Protein AF-A0AAN6MW16-F1 (afdb_monomer_lite)

Structure (mmCIF, N/CA/C/O backbone):
data_AF-A0AAN6MW16-F1
#
_entry.id   AF-A0AAN6MW16-F1
#
loop_
_atom_site.group_PDB
_atom_site.id
_atom_site.type_symbol
_atom_site.label_atom_id
_atom_site.label_alt_id
_atom_site.label_comp_id
_atom_site.label_asym_id
_atom_site.label_entity_id
_atom_site.label_seq_id
_atom_site.pdbx_PDB_ins_code
_atom_site.Cartn_x
_atom_site.Cartn_y
_atom_site.Cartn_z
_atom_site.occupancy
_atom_site.B_iso_or_equiv
_atom_site.auth_seq_id
_atom_site.auth_comp_id
_atom_site.auth_asym_id
_atom_site.auth_atom_id
_atom_site.pdbx_PDB_model_num
ATOM 1 N N . MET A 1 1 ? 3.037 5.083 13.632 1.00 64.31 1 MET A N 1
ATOM 2 C CA . MET A 1 1 ? 1.579 5.340 13.592 1.00 64.31 1 MET A CA 1
ATOM 3 C C . MET A 1 1 ? 1.196 6.008 12.274 1.00 64.31 1 MET A C 1
ATOM 5 O O . MET A 1 1 ? 2.015 6.750 11.742 1.00 64.31 1 MET A O 1
ATOM 9 N N . LEU A 1 2 ? -0.024 5.783 11.763 1.00 76.31 2 LEU A N 1
ATOM 10 C CA . LEU A 1 2 ? -0.519 6.375 10.502 1.00 76.31 2 LEU A CA 1
ATOM 11 C C . LEU A 1 2 ? -0.483 7.913 10.514 1.00 76.31 2 LEU A C 1
ATOM 13 O O . LEU A 1 2 ? -0.023 8.517 9.550 1.00 76.31 2 LEU A O 1
ATOM 17 N N . ASN A 1 3 ? -0.822 8.539 11.644 1.00 79.69 3 ASN A N 1
ATOM 18 C CA . ASN A 1 3 ? -0.740 9.997 11.820 1.00 79.69 3 ASN A CA 1
ATOM 19 C C . ASN A 1 3 ? 0.690 10.540 11.623 1.00 79.69 3 ASN A C 1
ATOM 21 O O . ASN A 1 3 ? 0.884 11.628 11.089 1.00 79.69 3 ASN A O 1
ATOM 25 N N . THR A 1 4 ? 1.710 9.753 11.984 1.00 86.94 4 THR A N 1
ATOM 26 C CA . THR A 1 4 ? 3.126 10.088 11.753 1.00 86.94 4 THR A CA 1
ATOM 27 C C . THR A 1 4 ? 3.528 9.972 10.281 1.00 86.94 4 THR A C 1
ATOM 29 O O . THR A 1 4 ? 4.480 10.616 9.851 1.00 86.94 4 THR A O 1
ATOM 32 N N . LEU A 1 5 ? 2.859 9.114 9.506 1.00 84.56 5 LEU A N 1
ATOM 33 C CA . LEU A 1 5 ? 3.096 9.010 8.066 1.00 84.56 5 LEU A CA 1
ATOM 34 C C . LEU A 1 5 ? 2.412 10.154 7.322 1.00 84.56 5 LEU A C 1
ATOM 36 O O . LEU A 1 5 ? 3.028 10.742 6.437 1.00 84.56 5 LEU A O 1
ATOM 40 N N . LEU A 1 6 ? 1.192 10.511 7.732 1.00 85.75 6 LEU A N 1
ATOM 41 C CA . LEU A 1 6 ? 0.433 11.608 7.139 1.00 85.75 6 LEU A CA 1
ATOM 42 C C . LEU A 1 6 ? 1.174 12.947 7.257 1.00 85.75 6 LEU A C 1
ATOM 44 O O . LEU A 1 6 ? 1.244 13.683 6.278 1.00 85.75 6 LEU A O 1
ATOM 48 N N . SER A 1 7 ? 1.821 13.227 8.396 1.00 86.19 7 SER A N 1
ATOM 49 C CA . SER A 1 7 ? 2.618 14.454 8.573 1.00 86.19 7 SER A CA 1
ATOM 50 C C . SER A 1 7 ? 3.826 14.558 7.631 1.00 86.19 7 SER A C 1
ATOM 52 O O . SER A 1 7 ? 4.351 15.649 7.417 1.00 86.19 7 SER A O 1
ATOM 54 N N . LYS A 1 8 ? 4.269 13.437 7.047 1.00 87.56 8 LYS A N 1
ATOM 55 C CA . LYS A 1 8 ? 5.352 13.385 6.053 1.00 87.56 8 LYS A CA 1
ATOM 56 C C . LYS A 1 8 ? 4.841 13.493 4.612 1.00 87.56 8 LYS A C 1
ATOM 58 O O . LYS A 1 8 ? 5.660 13.572 3.694 1.00 87.56 8 LYS A O 1
ATOM 63 N N . CYS A 1 9 ? 3.527 13.468 4.392 1.00 85.19 9 CYS A N 1
ATOM 64 C CA . CYS A 1 9 ? 2.914 13.605 3.075 1.00 85.19 9 CYS A CA 1
ATOM 65 C C . CYS A 1 9 ? 2.663 15.076 2.738 1.00 85.19 9 CYS A C 1
ATOM 67 O O . CYS A 1 9 ? 2.313 15.892 3.585 1.00 85.19 9 CYS A O 1
ATOM 69 N N . LYS A 1 10 ? 2.834 15.428 1.463 1.00 88.06 10 LYS A N 1
ATOM 70 C CA . LYS A 1 10 ? 2.536 16.775 0.965 1.00 88.06 10 LYS A CA 1
ATOM 71 C C . LYS A 1 10 ? 1.027 16.890 0.706 1.00 88.06 10 LYS A C 1
ATOM 73 O O . LYS A 1 10 ? 0.470 15.935 0.167 1.00 88.06 10 LYS A O 1
ATOM 78 N N . PRO A 1 11 ? 0.383 18.054 0.931 1.00 85.50 11 PRO A N 1
ATOM 79 C CA . PRO A 1 11 ? -1.059 18.232 0.699 1.00 85.50 11 PRO A CA 1
ATOM 80 C C . PRO A 1 11 ? -1.532 17.816 -0.702 1.00 85.50 11 PRO A C 1
ATOM 82 O O . PRO A 1 11 ? -2.604 17.248 -0.871 1.00 85.50 11 PRO A O 1
ATOM 85 N N . LYS A 1 12 ? -0.682 17.994 -1.720 1.00 86.69 12 LYS A N 1
ATOM 86 C CA . LYS A 1 12 ? -0.948 17.540 -3.096 1.00 86.69 12 LYS A CA 1
ATOM 87 C C . LYS A 1 12 ? -1.142 16.023 -3.258 1.00 86.69 12 LYS A C 1
ATOM 89 O O . LYS A 1 12 ? -1.583 15.585 -4.311 1.00 86.69 12 LYS A O 1
ATOM 94 N N . GLN A 1 13 ? -0.751 15.218 -2.269 1.00 86.12 13 GLN A N 1
ATOM 95 C CA . GLN A 1 13 ? -0.914 13.761 -2.273 1.00 86.12 13 GLN A CA 1
ATOM 96 C C . GLN A 1 13 ? -2.256 13.330 -1.670 1.00 86.12 13 GLN A C 1
ATOM 98 O O . GLN A 1 13 ? -2.682 12.206 -1.916 1.00 86.12 13 GLN A O 1
ATOM 103 N N . TYR A 1 14 ? -2.944 14.204 -0.926 1.00 89.38 14 TYR A N 1
ATOM 104 C CA . TYR A 1 14 ? -4.173 13.847 -0.211 1.00 89.38 14 TYR A CA 1
ATOM 105 C C . TYR A 1 14 ? -5.285 13.344 -1.141 1.00 89.38 14 TYR A C 1
ATOM 107 O O . TYR A 1 14 ? -5.826 12.283 -0.847 1.00 89.38 14 TYR A O 1
ATOM 115 N N . PRO A 1 15 ? -5.548 13.950 -2.320 1.00 90.94 15 PRO A N 1
ATOM 116 C CA . PRO A 1 15 ? -6.575 13.429 -3.227 1.00 90.94 15 PRO A CA 1
ATOM 117 C C . PRO A 1 15 ? -6.310 11.998 -3.719 1.00 90.94 15 PRO A C 1
ATOM 119 O O . PRO A 1 15 ? -7.246 11.268 -4.029 1.00 90.94 15 PRO A 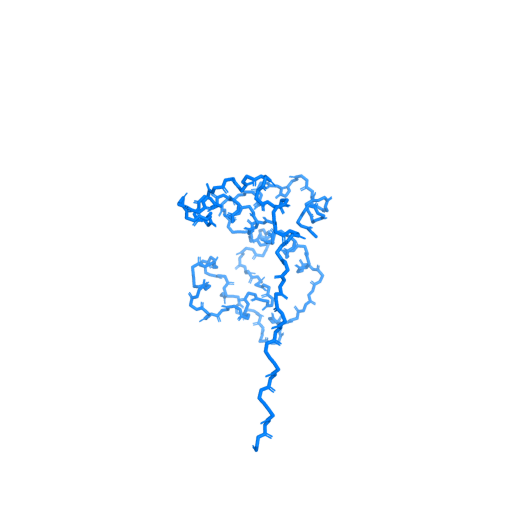O 1
ATOM 122 N N . ARG A 1 16 ? -5.037 11.580 -3.800 1.00 89.81 16 ARG A N 1
ATOM 123 C CA . ARG A 1 16 ? -4.658 10.209 -4.188 1.00 89.81 16 ARG A CA 1
ATOM 124 C C . ARG A 1 16 ? -4.757 9.233 -3.016 1.00 89.81 16 ARG A C 1
ATOM 126 O O . ARG A 1 16 ? -5.077 8.072 -3.233 1.00 89.81 16 ARG A O 1
ATOM 133 N N . ILE A 1 17 ? -4.494 9.707 -1.800 1.00 92.25 17 ILE A N 1
ATOM 134 C CA . ILE A 1 17 ? -4.609 8.926 -0.562 1.00 92.25 17 ILE A CA 1
ATOM 135 C C . ILE A 1 17 ? -6.082 8.679 -0.213 1.00 92.25 17 ILE A C 1
ATOM 137 O O . ILE A 1 17 ? -6.467 7.550 0.056 1.00 92.25 17 ILE A O 1
ATOM 141 N N . GLU A 1 18 ? -6.908 9.722 -0.249 1.00 92.56 18 GLU A N 1
ATOM 142 C CA . GLU A 1 18 ? -8.334 9.670 0.107 1.00 92.56 18 GLU A CA 1
ATOM 143 C C . GLU A 1 18 ? -9.225 9.229 -1.065 1.00 92.56 18 GLU A C 1
ATOM 145 O O . GLU A 1 18 ? -10.423 8.986 -0.906 1.00 92.56 18 GLU A O 1
ATOM 150 N N . GLY A 1 19 ? -8.651 9.151 -2.266 1.00 91.31 19 GLY A N 1
ATOM 151 C CA . GLY A 1 19 ? -9.348 8.725 -3.467 1.00 91.31 19 GLY A CA 1
ATOM 152 C C . GLY A 1 19 ? -9.767 7.257 -3.410 1.00 91.31 19 GLY A C 1
ATOM 153 O O . GLY A 1 19 ? -9.225 6.448 -2.668 1.00 91.31 19 GLY A O 1
ATOM 154 N N . LYS A 1 20 ? -10.723 6.882 -4.264 1.00 90.56 20 LYS A N 1
ATOM 155 C CA . LYS A 1 20 ? -11.163 5.480 -4.410 1.00 90.56 20 LYS A CA 1
ATOM 156 C C . LYS A 1 20 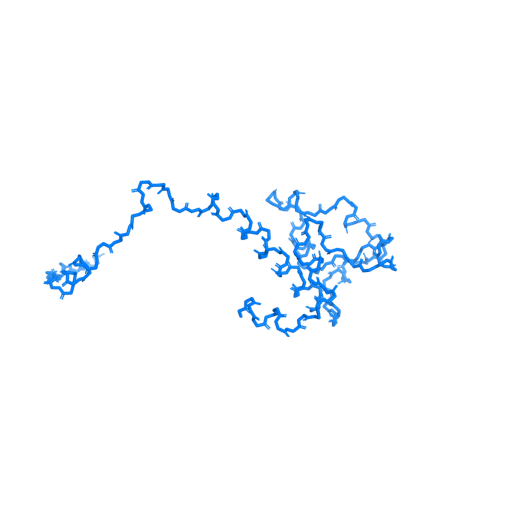? -10.257 4.670 -5.339 1.00 90.56 20 LYS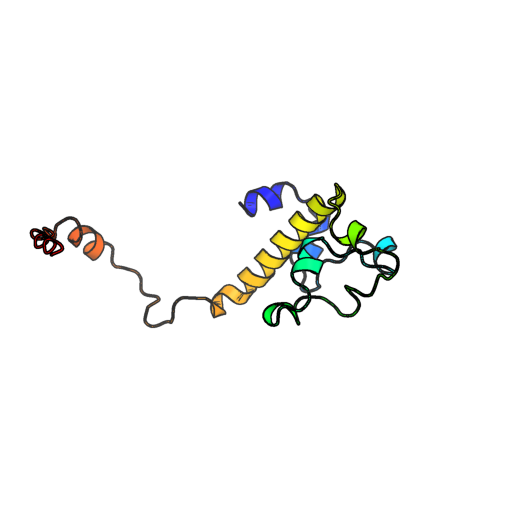 A C 1
ATOM 158 O O . LYS A 1 20 ? -10.256 3.441 -5.292 1.00 90.56 20 LYS A O 1
ATOM 163 N N . ILE A 1 21 ? -9.505 5.358 -6.194 1.00 90.56 21 ILE A N 1
ATOM 164 C CA . ILE A 1 21 ? -8.670 4.754 -7.230 1.00 90.56 21 ILE A CA 1
ATOM 165 C C . ILE A 1 21 ? -7.356 4.292 -6.606 1.00 90.56 21 ILE A C 1
ATOM 167 O O . ILE A 1 21 ? -6.698 5.043 -5.894 1.00 90.56 21 ILE A O 1
ATOM 171 N N . PHE A 1 22 ? -6.967 3.059 -6.916 1.00 90.81 22 PHE A N 1
ATOM 172 C CA . PHE A 1 22 ? -5.701 2.480 -6.488 1.00 90.81 22 PHE A CA 1
ATOM 173 C C . PHE A 1 22 ? -4.513 3.386 -6.875 1.00 90.81 22 PHE A C 1
ATOM 175 O O . PHE A 1 22 ? -4.365 3.714 -8.058 1.00 90.81 22 PHE A O 1
ATOM 182 N N . PRO A 1 23 ? -3.634 3.774 -5.929 1.00 89.62 23 PRO A N 1
ATOM 183 C CA . PRO A 1 23 ? -2.558 4.709 -6.223 1.00 89.62 23 PRO A CA 1
ATOM 184 C C . PRO A 1 23 ? -1.461 4.010 -7.034 1.00 89.62 23 PRO A C 1
ATOM 186 O O . PRO A 1 23 ? -0.667 3.214 -6.512 1.00 89.62 23 PRO A O 1
ATOM 189 N N . ARG A 1 24 ? -1.453 4.308 -8.338 1.00 85.44 24 ARG A N 1
ATOM 190 C CA . ARG A 1 24 ? -0.437 3.893 -9.316 1.00 85.44 24 ARG A CA 1
ATOM 191 C C . ARG A 1 24 ? 0.724 4.897 -9.372 1.00 85.44 24 ARG A C 1
ATOM 193 O O . ARG A 1 24 ? 0.499 6.067 -9.070 1.00 85.44 24 ARG A O 1
ATOM 200 N N . PRO A 1 25 ? 1.946 4.480 -9.744 1.00 76.12 25 PRO A N 1
ATOM 201 C CA . PRO A 1 25 ? 3.037 5.387 -10.102 1.00 76.12 25 PRO A CA 1
ATOM 202 C C . PRO A 1 25 ? 2.596 6.438 -11.130 1.00 76.12 25 PRO A C 1
ATOM 204 O O . PRO A 1 25 ? 1.615 6.225 -11.832 1.00 76.12 25 PRO A O 1
ATOM 207 N N . LYS A 1 26 ? 3.296 7.576 -11.188 1.00 69.19 26 LYS A N 1
ATOM 208 C CA . LYS A 1 26 ? 2.963 8.686 -12.098 1.00 69.19 26 LYS A CA 1
ATOM 209 C C . LYS A 1 26 ? 3.119 8.293 -13.574 1.00 69.19 26 LYS A C 1
ATOM 211 O O . LYS A 1 26 ? 3.836 7.348 -13.869 1.00 69.19 26 LYS A O 1
ATOM 216 N N . GLU A 1 27 ? 2.525 9.099 -14.454 1.00 57.56 27 GLU A N 1
ATOM 217 C CA . GLU A 1 27 ? 2.354 8.918 -15.910 1.00 57.56 27 GLU A CA 1
ATOM 218 C C . GLU A 1 27 ? 3.502 8.233 -16.684 1.00 57.56 27 GLU A C 1
ATOM 220 O O . GLU A 1 27 ? 3.223 7.374 -17.516 1.00 57.56 27 GLU A O 1
ATOM 225 N N . GLU A 1 28 ? 4.781 8.512 -16.403 1.00 53.75 28 GLU A N 1
ATOM 226 C CA . GLU A 1 28 ? 5.912 7.831 -17.075 1.00 53.75 28 GLU A CA 1
ATOM 227 C C . GLU A 1 28 ? 5.979 6.314 -16.785 1.00 53.75 28 GLU A C 1
ATOM 229 O O . GLU A 1 28 ? 6.380 5.532 -17.645 1.00 53.75 28 GLU A O 1
ATOM 234 N N . ASP A 1 29 ? 5.513 5.888 -15.609 1.00 56.84 29 ASP A N 1
ATOM 235 C CA . ASP A 1 29 ? 5.433 4.492 -15.161 1.00 56.84 29 ASP A CA 1
ATOM 236 C C . ASP A 1 29 ? 4.027 3.881 -15.379 1.00 56.84 29 ASP A C 1
ATOM 238 O O . ASP A 1 29 ? 3.797 2.714 -15.054 1.00 56.84 29 ASP A O 1
ATOM 242 N N . GLU A 1 30 ? 3.047 4.631 -15.904 1.00 59.09 30 GLU A N 1
ATOM 243 C CA . GLU A 1 30 ? 1.682 4.113 -16.122 1.00 59.09 30 GLU A CA 1
ATOM 244 C C . GLU A 1 30 ? 1.604 3.141 -17.298 1.00 59.09 30 GLU A C 1
ATOM 246 O O . GLU A 1 30 ? 0.836 2.177 -17.258 1.00 59.09 30 GLU A O 1
ATOM 251 N N . LEU A 1 31 ? 2.436 3.364 -18.318 1.00 64.31 31 LEU A N 1
ATOM 252 C CA . LEU A 1 31 ? 2.586 2.458 -19.457 1.00 64.31 31 LEU A CA 1
ATOM 253 C C . LEU A 1 31 ? 3.215 1.124 -19.036 1.00 64.31 31 LEU A C 1
ATOM 255 O O . LEU A 1 31 ? 2.978 0.103 -19.681 1.00 64.31 31 LEU A O 1
ATOM 259 N N . GLN A 1 32 ? 4.015 1.125 -17.964 1.00 74.00 32 GLN A N 1
ATOM 260 C CA . GLN A 1 32 ? 4.725 -0.046 -17.459 1.00 74.00 32 GLN A CA 1
ATOM 261 C C . GLN A 1 32 ? 4.785 -0.032 -15.929 1.00 74.00 32 GLN A C 1
ATOM 263 O O . GLN A 1 32 ? 5.801 0.370 -15.353 1.00 74.00 32 GLN A O 1
ATOM 268 N N . PRO A 1 33 ? 3.721 -0.495 -15.247 1.00 77.69 33 PRO A N 1
ATOM 269 C CA . PRO A 1 33 ? 3.699 -0.499 -13.795 1.00 77.69 33 PRO A CA 1
ATOM 270 C C . PRO A 1 33 ? 4.889 -1.298 -13.261 1.00 77.69 33 PRO A C 1
ATOM 272 O O . PRO A 1 33 ? 5.191 -2.392 -13.730 1.00 77.69 33 PRO A O 1
ATOM 275 N N . ARG A 1 34 ? 5.588 -0.754 -12.267 1.00 85.38 34 ARG A N 1
ATOM 276 C CA . ARG A 1 34 ? 6.577 -1.492 -11.471 1.00 85.38 34 ARG A CA 1
ATOM 277 C C . ARG A 1 34 ? 5.913 -1.849 -10.143 1.00 85.38 34 ARG A C 1
ATOM 279 O O . ARG A 1 34 ? 5.844 -0.968 -9.289 1.00 85.38 34 ARG A O 1
ATOM 286 N N . PRO A 1 35 ? 5.336 -3.042 -9.940 1.00 90.38 35 PRO A N 1
ATOM 287 C CA . PRO A 1 35 ? 4.794 -3.418 -8.635 1.00 90.38 35 PRO A CA 1
ATOM 288 C C . PRO A 1 35 ? 5.867 -3.362 -7.546 1.00 90.38 35 PRO A C 1
ATOM 290 O O . PRO A 1 35 ? 7.057 -3.473 -7.841 1.00 90.38 35 PRO A O 1
ATOM 293 N N . LEU A 1 36 ? 5.449 -3.163 -6.298 1.00 91.88 36 LEU A N 1
ATOM 294 C CA . LEU A 1 36 ? 6.355 -3.293 -5.158 1.00 91.88 36 LEU A CA 1
ATOM 295 C C . LEU A 1 36 ? 6.752 -4.772 -4.964 1.00 91.88 36 LEU A C 1
ATOM 297 O O . LEU A 1 36 ? 5.988 -5.651 -5.370 1.00 91.88 36 LEU A O 1
ATOM 301 N N . PRO A 1 37 ? 7.890 -5.075 -4.317 1.00 93.19 37 PRO A N 1
ATOM 302 C CA . PRO A 1 37 ? 8.279 -6.450 -4.000 1.00 93.19 37 PRO A CA 1
ATOM 303 C C . PRO A 1 37 ? 7.174 -7.226 -3.275 1.00 93.19 37 PRO A C 1
ATOM 305 O O . PRO A 1 37 ? 6.858 -8.360 -3.625 1.00 93.19 37 PRO A O 1
ATOM 308 N N . GLU A 1 38 ? 6.501 -6.583 -2.321 1.00 94.12 38 GLU A N 1
ATOM 309 C CA . GLU A 1 38 ? 5.356 -7.172 -1.630 1.00 94.12 38 GLU A CA 1
ATOM 310 C C . GLU A 1 38 ? 4.133 -7.389 -2.537 1.00 94.12 38 GLU A C 1
ATOM 312 O O . GLU A 1 38 ? 3.383 -8.329 -2.309 1.00 94.12 38 GLU A O 1
ATOM 317 N N . ASP A 1 39 ? 3.931 -6.591 -3.593 1.00 93.25 39 ASP A N 1
ATOM 318 C CA . ASP A 1 39 ? 2.823 -6.817 -4.528 1.00 93.25 39 ASP A CA 1
ATOM 319 C C . ASP A 1 39 ? 3.029 -8.145 -5.276 1.00 93.25 39 ASP A C 1
ATOM 321 O O . ASP A 1 39 ? 2.074 -8.890 -5.496 1.00 93.25 39 ASP A O 1
ATOM 325 N N . TRP A 1 40 ? 4.280 -8.461 -5.636 1.00 92.12 40 TRP A N 1
ATOM 326 C CA . TRP A 1 40 ? 4.646 -9.751 -6.223 1.00 92.12 40 TRP A CA 1
ATOM 327 C C . TRP A 1 40 ? 4.476 -10.900 -5.233 1.00 92.12 40 TRP A C 1
ATOM 329 O O . TRP A 1 40 ? 3.924 -11.930 -5.611 1.00 92.12 40 TRP A O 1
ATOM 339 N N . ALA A 1 41 ? 4.866 -10.711 -3.970 1.00 91.81 41 ALA A N 1
ATOM 340 C CA . ALA A 1 41 ? 4.675 -11.715 -2.922 1.00 91.81 41 ALA A CA 1
ATOM 341 C C . ALA A 1 41 ? 3.188 -12.018 -2.644 1.00 91.81 41 ALA A C 1
ATOM 343 O O . ALA A 1 41 ? 2.836 -13.136 -2.275 1.00 91.81 41 ALA A O 1
ATOM 344 N N . LEU A 1 42 ? 2.308 -11.031 -2.834 1.00 93.94 42 LEU A N 1
ATOM 345 C CA . LEU A 1 42 ? 0.859 -11.184 -2.678 1.00 93.94 42 LEU A CA 1
ATOM 346 C C . LEU A 1 42 ? 0.170 -11.783 -3.910 1.00 93.94 42 LEU A C 1
ATOM 348 O O . LEU A 1 42 ? -0.995 -12.188 -3.836 1.00 93.94 42 LEU A O 1
ATOM 352 N N . ARG A 1 43 ? 0.854 -11.836 -5.057 1.00 90.88 43 ARG A N 1
ATOM 353 C CA . ARG A 1 43 ? 0.276 -12.337 -6.302 1.00 90.88 43 ARG A CA 1
ATOM 354 C C . ARG A 1 43 ? -0.073 -13.821 -6.164 1.00 90.88 43 ARG A C 1
ATOM 356 O O . ARG A 1 43 ? 0.771 -14.645 -5.838 1.00 90.88 43 ARG A O 1
ATOM 363 N N . GLY A 1 44 ? -1.321 -14.165 -6.483 1.00 89.12 44 GLY A N 1
ATOM 364 C CA . GLY A 1 44 ? -1.825 -15.544 -6.432 1.00 89.12 44 GLY A CA 1
ATOM 365 C C . GLY A 1 44 ? -2.498 -15.921 -5.111 1.00 89.12 44 GLY A C 1
ATOM 366 O O . GLY A 1 44 ? -3.126 -16.975 -5.033 1.00 89.12 44 GLY A O 1
ATOM 367 N N . LEU A 1 45 ? -2.447 -15.056 -4.094 1.00 94.00 45 LEU A N 1
ATOM 368 C CA . LEU A 1 45 ? -3.248 -15.235 -2.889 1.00 94.00 45 LEU A CA 1
ATOM 369 C C . LEU A 1 45 ? -4.717 -14.924 -3.194 1.00 94.00 45 LEU A C 1
ATOM 371 O O . LEU A 1 45 ? -5.036 -13.857 -3.718 1.00 94.00 45 LEU A O 1
ATOM 375 N N . VAL A 1 46 ? -5.618 -15.843 -2.834 1.00 93.75 46 VAL A N 1
ATOM 376 C CA . VAL A 1 46 ? -7.060 -15.744 -3.144 1.00 93.75 46 VAL A CA 1
ATOM 377 C C . VAL A 1 46 ? -7.666 -14.435 -2.632 1.00 93.75 46 VAL A C 1
ATOM 379 O O . VAL A 1 46 ? -8.451 -13.797 -3.322 1.00 93.75 46 VAL A O 1
ATOM 382 N N . TRP A 1 47 ? -7.254 -13.988 -1.448 1.00 89.50 47 TRP A N 1
ATOM 383 C CA . TRP A 1 47 ? -7.757 -12.762 -0.828 1.00 89.50 47 TRP A CA 1
ATOM 384 C C . TRP A 1 47 ? -7.202 -11.470 -1.452 1.00 89.50 47 TRP A C 1
ATOM 386 O O . TRP A 1 47 ? -7.723 -10.392 -1.178 1.00 89.50 47 TRP A O 1
ATOM 396 N N . ALA A 1 48 ? -6.165 -11.556 -2.291 1.00 92.56 48 ALA A N 1
ATOM 397 C CA . ALA A 1 48 ? -5.576 -10.420 -3.001 1.00 92.56 48 ALA A CA 1
ATOM 398 C C . ALA A 1 48 ? -6.025 -10.334 -4.473 1.00 92.56 48 ALA A C 1
ATOM 400 O O . ALA A 1 48 ? -5.600 -9.420 -5.183 1.00 92.56 48 ALA A O 1
ATOM 401 N N . ALA A 1 49 ? -6.874 -11.261 -4.938 1.00 87.75 49 ALA A N 1
ATOM 402 C CA . ALA A 1 49 ? -7.286 -11.362 -6.339 1.00 87.75 49 ALA A CA 1
ATOM 403 C C . ALA A 1 49 ? -7.913 -10.061 -6.874 1.00 87.75 49 ALA A C 1
ATOM 405 O O . ALA A 1 49 ? -7.536 -9.603 -7.951 1.00 87.75 49 ALA A O 1
ATOM 406 N N . ASP A 1 50 ? -8.779 -9.424 -6.082 1.00 90.50 50 ASP A N 1
ATOM 407 C CA . ASP A 1 50 ? -9.497 -8.199 -6.470 1.00 90.50 50 ASP A CA 1
ATOM 408 C C . ASP A 1 50 ? -8.820 -6.909 -5.980 1.00 90.50 50 ASP A C 1
ATOM 410 O O . ASP A 1 50 ? -9.360 -5.810 -6.120 1.00 90.50 50 ASP A O 1
ATOM 414 N N . TYR A 1 51 ? -7.641 -7.020 -5.363 1.00 92.25 51 TYR A N 1
ATOM 415 C CA . TYR A 1 51 ? -6.952 -5.869 -4.784 1.00 92.25 51 TYR A CA 1
ATOM 416 C C . TYR A 1 51 ? -6.159 -5.068 -5.828 1.00 92.25 51 TYR A C 1
ATOM 418 O O . TYR A 1 51 ? -6.130 -3.835 -5.781 1.00 92.25 51 TYR A O 1
ATOM 426 N N . PHE A 1 52 ? -5.505 -5.752 -6.769 1.00 92.19 52 PHE A N 1
ATOM 427 C CA . PHE A 1 52 ? -4.651 -5.112 -7.768 1.00 92.19 52 PHE A CA 1
ATOM 428 C C . PHE A 1 52 ? -5.436 -4.727 -9.024 1.00 92.19 52 PHE A C 1
ATOM 430 O O . PHE A 1 52 ? -6.293 -5.484 -9.478 1.00 92.19 52 PHE A O 1
ATOM 437 N N . PRO A 1 53 ? -5.137 -3.575 -9.647 1.00 90.81 53 PRO A N 1
ATOM 438 C CA . PRO A 1 53 ? -5.791 -3.209 -10.888 1.00 90.81 53 PRO A CA 1
ATOM 439 C C . PRO A 1 53 ? -5.390 -4.141 -12.040 1.00 90.81 53 PRO A C 1
ATOM 441 O O . PRO A 1 53 ? -4.295 -4.705 -12.061 1.00 90.81 53 PRO A O 1
ATOM 444 N N . SER A 1 54 ? -6.244 -4.226 -13.063 1.00 88.25 54 SER A N 1
ATOM 445 C CA . SER A 1 54 ? -5.905 -4.953 -14.290 1.00 88.25 54 SER A CA 1
ATOM 446 C C . SER A 1 54 ? -4.605 -4.427 -14.907 1.00 88.25 54 SER A C 1
ATOM 448 O O . SER A 1 54 ? -4.353 -3.217 -14.933 1.00 88.25 54 SER A O 1
ATOM 450 N N . GLY A 1 55 ? -3.771 -5.354 -15.375 1.00 86.44 55 GLY A N 1
ATOM 451 C CA . GLY A 1 55 ? -2.477 -5.054 -15.977 1.00 86.44 55 GLY A CA 1
ATOM 452 C C . GLY A 1 55 ? -1.341 -4.762 -14.994 1.00 86.44 55 GLY A C 1
ATOM 453 O O . GLY A 1 55 ? -0.223 -4.525 -15.441 1.00 86.44 55 GLY A O 1
ATOM 454 N N . TRP A 1 56 ? -1.577 -4.812 -13.674 1.00 89.44 56 TRP A N 1
ATOM 455 C CA . TRP A 1 56 ? -0.563 -4.457 -12.669 1.00 89.44 56 TRP A CA 1
ATOM 456 C C . TRP A 1 56 ? 0.737 -5.263 -12.792 1.00 89.44 56 TRP A C 1
ATOM 458 O O . TRP A 1 56 ? 1.818 -4.716 -12.606 1.00 89.44 56 TRP A O 1
ATOM 468 N N . PHE A 1 57 ? 0.638 -6.540 -13.169 1.00 88.25 57 PHE A N 1
ATOM 469 C CA . PHE A 1 57 ? 1.768 -7.470 -13.266 1.00 88.25 57 PHE A CA 1
ATOM 470 C C . PHE A 1 57 ? 2.241 -7.748 -14.706 1.00 88.25 57 PHE A C 1
ATOM 472 O O . PHE A 1 57 ? 2.972 -8.712 -14.911 1.00 88.25 57 PHE A O 1
ATOM 479 N N . LEU A 1 58 ? 1.827 -6.951 -15.702 1.00 84.81 58 LEU A N 1
ATOM 480 C CA . LEU A 1 58 ? 2.158 -7.170 -17.126 1.00 84.81 58 LEU A CA 1
ATOM 481 C C . LEU A 1 58 ? 3.488 -6.534 -17.572 1.00 84.81 58 LEU A C 1
ATOM 483 O O . LEU A 1 58 ? 3.754 -6.405 -18.764 1.00 84.81 58 LEU A O 1
ATOM 487 N N . ASN A 1 59 ? 4.319 -6.072 -16.637 1.00 80.25 59 ASN A N 1
ATOM 488 C CA . ASN A 1 59 ? 5.593 -5.455 -16.987 1.00 80.25 59 ASN A CA 1
ATOM 489 C C . ASN A 1 59 ? 6.667 -6.512 -17.273 1.00 80.25 59 ASN A C 1
ATOM 491 O O . ASN A 1 59 ? 7.449 -6.880 -16.395 1.00 80.25 59 ASN A O 1
ATOM 495 N N . ASP A 1 60 ? 6.722 -6.944 -18.530 1.00 71.56 60 ASP A N 1
ATOM 496 C CA . ASP A 1 60 ? 7.664 -7.956 -19.024 1.00 71.56 60 ASP A CA 1
ATOM 497 C C . ASP A 1 60 ? 9.127 -7.477 -19.070 1.00 71.56 60 ASP A C 1
ATOM 499 O O . ASP A 1 60 ? 10.026 -8.273 -19.330 1.00 71.56 60 ASP A O 1
ATOM 503 N N . LYS A 1 61 ? 9.398 -6.189 -18.806 1.00 76.81 61 LYS A N 1
ATOM 504 C CA . LYS A 1 61 ? 10.774 -5.665 -18.753 1.00 76.81 61 LYS A CA 1
ATOM 505 C C . LYS A 1 61 ? 11.500 -5.992 -17.448 1.00 76.81 61 LYS A C 1
ATOM 507 O O . LYS A 1 61 ? 12.713 -5.831 -17.409 1.00 76.81 61 LYS A O 1
ATOM 512 N N . LEU A 1 62 ? 10.779 -6.397 -16.399 1.00 79.00 62 LEU A N 1
ATOM 513 C CA . LEU A 1 62 ? 11.371 -6.745 -15.107 1.00 79.00 62 LEU A CA 1
ATOM 514 C C . LEU A 1 62 ? 11.671 -8.241 -15.049 1.00 79.00 62 LEU A C 1
ATOM 516 O O . LEU A 1 62 ? 10.747 -9.072 -15.062 1.00 79.00 62 LEU A O 1
ATOM 520 N N . ASN A 1 63 ? 12.955 -8.574 -14.932 1.00 83.81 63 ASN A N 1
ATOM 521 C CA . ASN A 1 63 ? 13.368 -9.948 -14.663 1.00 83.81 63 ASN A CA 1
ATOM 522 C C . ASN A 1 63 ? 12.953 -10.374 -13.236 1.00 83.81 63 ASN A C 1
ATOM 524 O O . ASN A 1 63 ? 12.492 -9.5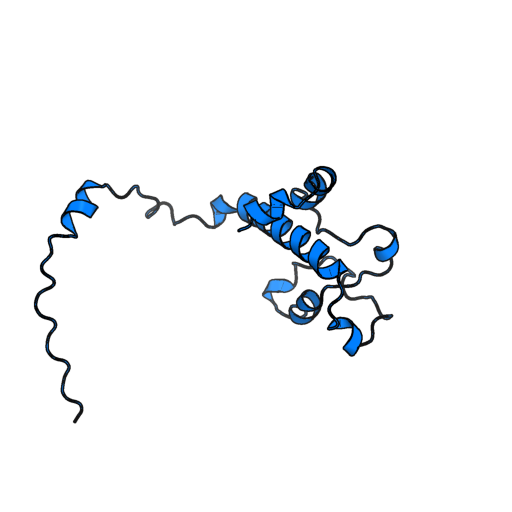63 -12.433 1.00 83.81 63 ASN A O 1
ATOM 528 N N . GLU A 1 64 ? 13.034 -11.669 -12.928 1.00 83.88 64 GLU A N 1
ATOM 529 C CA . GLU A 1 64 ? 12.551 -12.208 -11.649 1.00 83.88 64 GLU A CA 1
ATOM 530 C C . GLU A 1 64 ? 13.300 -11.648 -10.429 1.00 83.88 64 GLU A C 1
ATOM 532 O O . GLU A 1 64 ? 12.673 -11.321 -9.417 1.00 83.88 64 GLU A O 1
ATOM 537 N N . ASP A 1 65 ? 14.610 -11.449 -10.555 1.00 85.88 65 ASP A N 1
ATOM 538 C CA . ASP A 1 65 ? 15.453 -10.904 -9.491 1.00 85.88 65 ASP A CA 1
ATOM 539 C C . ASP A 1 65 ? 15.113 -9.432 -9.210 1.00 85.88 65 ASP A C 1
ATOM 541 O O . ASP A 1 65 ? 14.948 -9.024 -8.060 1.00 85.88 65 ASP A O 1
ATOM 545 N N . GLU A 1 66 ? 14.901 -8.634 -10.259 1.00 86.38 66 GLU A N 1
ATOM 546 C CA . GLU A 1 66 ? 14.565 -7.210 -10.186 1.00 86.38 66 GLU A CA 1
ATOM 547 C C . GLU A 1 66 ? 13.237 -6.934 -9.483 1.00 86.38 66 GLU A C 1
ATOM 549 O O . GLU A 1 66 ? 13.077 -5.873 -8.876 1.00 86.38 66 GLU A O 1
ATOM 554 N N . ARG A 1 67 ? 12.284 -7.874 -9.532 1.00 88.56 67 ARG A N 1
ATOM 555 C CA . ARG A 1 67 ? 10.977 -7.743 -8.858 1.00 88.56 67 ARG A CA 1
ATOM 556 C C . ARG A 1 67 ? 11.109 -7.636 -7.344 1.00 88.56 67 ARG A C 1
ATOM 558 O O . ARG A 1 67 ? 10.238 -7.050 -6.706 1.00 88.56 67 ARG A O 1
ATOM 565 N N . HIS A 1 68 ? 12.186 -8.182 -6.787 1.00 85.88 68 HIS A N 1
ATOM 566 C CA . HIS A 1 68 ? 12.417 -8.260 -5.348 1.00 85.88 68 HIS A CA 1
ATOM 567 C C . HIS A 1 68 ? 13.430 -7.222 -4.849 1.00 85.88 68 HIS A C 1
ATOM 569 O O . HIS A 1 68 ? 13.653 -7.115 -3.643 1.00 85.88 68 HIS A O 1
ATOM 575 N N . ILE A 1 69 ? 14.022 -6.431 -5.751 1.00 89.94 69 ILE A N 1
ATOM 576 C CA . ILE A 1 69 ? 14.983 -5.392 -5.380 1.00 89.94 69 ILE A CA 1
ATOM 577 C C . ILE A 1 69 ? 14.253 -4.205 -4.757 1.00 89.94 69 ILE A C 1
ATOM 579 O O . ILE A 1 69 ? 13.337 -3.615 -5.332 1.00 89.94 69 ILE A O 1
ATOM 583 N N . GLU A 1 70 ? 14.726 -3.811 -3.582 1.00 90.50 70 GLU A N 1
ATOM 584 C CA . GLU A 1 70 ? 14.254 -2.628 -2.889 1.00 90.50 70 GLU A CA 1
ATOM 585 C C . GLU A 1 70 ? 14.972 -1.366 -3.390 1.00 90.50 70 GLU A C 1
ATOM 587 O O . GLU A 1 70 ? 16.200 -1.295 -3.385 1.00 90.50 70 GLU A O 1
ATOM 592 N N . ILE A 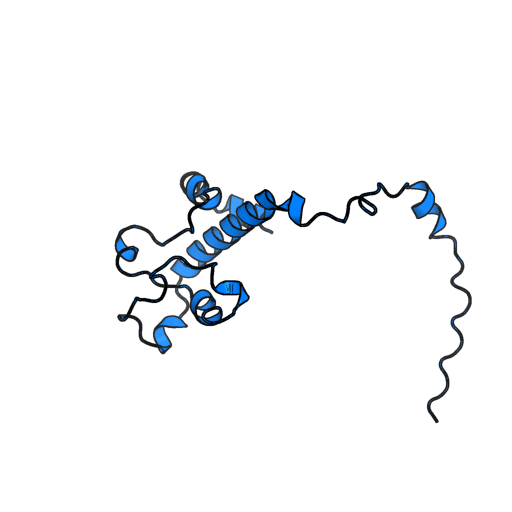1 71 ? 14.205 -0.349 -3.800 1.00 88.25 71 ILE A N 1
ATOM 593 C CA . ILE A 1 71 ? 14.733 0.952 -4.243 1.00 88.25 71 ILE A CA 1
ATOM 594 C C . ILE A 1 71 ? 14.114 2.100 -3.446 1.00 88.25 71 ILE A C 1
ATOM 596 O O . ILE A 1 71 ? 12.980 2.017 -2.982 1.00 88.25 71 ILE A O 1
ATOM 600 N N . SER A 1 72 ? 14.817 3.230 -3.344 1.00 86.62 72 SER A N 1
ATOM 601 C CA . SER A 1 72 ? 14.397 4.372 -2.514 1.00 86.62 72 SER A CA 1
ATOM 602 C C . SER A 1 72 ? 12.992 4.907 -2.832 1.00 86.62 72 SER A C 1
ATOM 604 O O . SER A 1 72 ? 12.311 5.425 -1.947 1.00 86.62 72 SER A O 1
ATOM 606 N N . SER A 1 73 ? 12.522 4.774 -4.077 1.00 84.62 73 SER A N 1
ATOM 607 C CA . SER A 1 73 ? 11.176 5.208 -4.473 1.00 84.62 73 SER A CA 1
ATOM 608 C C . SER A 1 73 ? 10.057 4.317 -3.912 1.00 84.62 73 SER A C 1
ATOM 610 O O . SER A 1 73 ? 8.920 4.778 -3.782 1.00 84.62 73 SER A O 1
ATOM 612 N N . HIS A 1 74 ? 10.354 3.073 -3.520 1.00 89.44 74 HIS A N 1
ATOM 613 C CA . HIS A 1 74 ? 9.382 2.167 -2.906 1.00 89.44 74 HIS A CA 1
ATOM 614 C C . HIS A 1 74 ? 8.904 2.682 -1.552 1.00 89.44 74 HIS A C 1
ATOM 616 O O . HIS A 1 74 ? 7.713 2.605 -1.262 1.00 89.44 74 HIS A O 1
ATOM 622 N N . ALA A 1 75 ? 9.785 3.286 -0.749 1.00 89.62 75 ALA A N 1
ATOM 623 C CA . ALA A 1 75 ? 9.409 3.849 0.546 1.00 89.62 75 ALA A CA 1
ATOM 624 C C . ALA A 1 75 ? 8.306 4.916 0.417 1.00 89.62 75 ALA A C 1
ATOM 626 O O . ALA A 1 75 ? 7.337 4.908 1.177 1.00 89.62 75 ALA A O 1
ATOM 627 N N . GLU A 1 76 ? 8.399 5.805 -0.577 1.00 87.25 76 GLU A N 1
ATOM 628 C CA . GLU A 1 76 ? 7.358 6.807 -0.845 1.00 87.25 76 GLU A CA 1
ATOM 629 C C . GLU A 1 76 ? 6.036 6.165 -1.277 1.00 87.25 76 GLU A C 1
ATOM 631 O O . GLU A 1 76 ? 4.968 6.547 -0.794 1.00 87.25 76 GLU A O 1
ATOM 636 N N . ARG A 1 77 ? 6.106 5.141 -2.130 1.00 89.06 77 ARG A N 1
ATOM 637 C CA . ARG A 1 77 ? 4.928 4.402 -2.598 1.00 89.06 77 ARG A CA 1
ATOM 638 C C . ARG A 1 77 ? 4.253 3.607 -1.490 1.00 89.06 77 ARG A C 1
ATOM 640 O O . ARG A 1 77 ? 3.027 3.590 -1.432 1.00 89.06 77 ARG A O 1
ATOM 647 N N . ARG A 1 78 ? 5.023 2.999 -0.584 1.00 91.69 78 ARG A N 1
ATOM 648 C CA . ARG A 1 78 ? 4.489 2.304 0.595 1.00 91.69 78 ARG A CA 1
ATOM 649 C C . ARG A 1 78 ? 3.759 3.255 1.517 1.00 91.69 78 ARG A C 1
ATOM 651 O O . ARG A 1 78 ? 2.656 2.939 1.946 1.00 91.69 78 ARG A O 1
ATOM 658 N N . LYS A 1 79 ? 4.334 4.429 1.793 1.00 91.31 79 LYS A N 1
ATOM 659 C CA . LYS A 1 79 ? 3.664 5.451 2.611 1.00 91.31 79 LYS A CA 1
ATOM 660 C C . LYS A 1 79 ? 2.309 5.823 2.023 1.00 91.31 79 LYS A C 1
ATOM 662 O O . LYS A 1 79 ? 1.315 5.814 2.740 1.00 91.31 79 LYS A O 1
ATOM 667 N N . GLU A 1 80 ? 2.265 6.093 0.721 1.00 91.25 80 GLU A N 1
ATOM 668 C CA . GLU A 1 80 ? 1.011 6.389 0.031 1.00 91.25 80 GLU A CA 1
ATOM 669 C C . GLU A 1 80 ? 0.032 5.210 0.083 1.00 91.25 80 GLU A C 1
ATOM 671 O O . GLU A 1 80 ? -1.134 5.405 0.419 1.00 91.25 80 GLU A O 1
ATOM 676 N N . ARG A 1 81 ? 0.494 3.982 -0.186 1.00 93.06 81 ARG A N 1
ATOM 677 C CA . ARG A 1 81 ? -0.379 2.805 -0.206 1.00 93.06 81 ARG A CA 1
ATOM 678 C C . ARG A 1 81 ? -0.956 2.474 1.166 1.00 93.06 81 ARG A C 1
ATOM 680 O O . ARG A 1 81 ? -2.135 2.153 1.255 1.00 93.06 81 ARG A O 1
ATOM 687 N N . VAL A 1 82 ? -0.151 2.572 2.221 1.00 94.06 82 VAL A N 1
ATOM 688 C CA . VAL A 1 82 ? -0.580 2.324 3.603 1.00 94.06 82 VAL A CA 1
ATOM 689 C C . VAL A 1 82 ? -1.624 3.350 4.041 1.00 94.06 82 VAL A C 1
ATOM 691 O O . VAL A 1 82 ? -2.624 2.973 4.647 1.00 94.06 82 VAL A O 1
ATOM 694 N N . LEU A 1 83 ? -1.435 4.630 3.707 1.00 94.44 83 LEU A N 1
ATOM 695 C CA . LEU A 1 83 ? -2.425 5.665 4.011 1.00 94.44 83 LEU A CA 1
ATOM 696 C C . LEU A 1 83 ? -3.717 5.465 3.207 1.00 94.44 83 LEU A C 1
ATOM 698 O O . LEU A 1 83 ? -4.793 5.513 3.794 1.00 94.44 83 LEU A O 1
ATOM 702 N N . TYR A 1 84 ? -3.613 5.157 1.910 1.00 95.00 84 TYR A N 1
ATOM 703 C CA 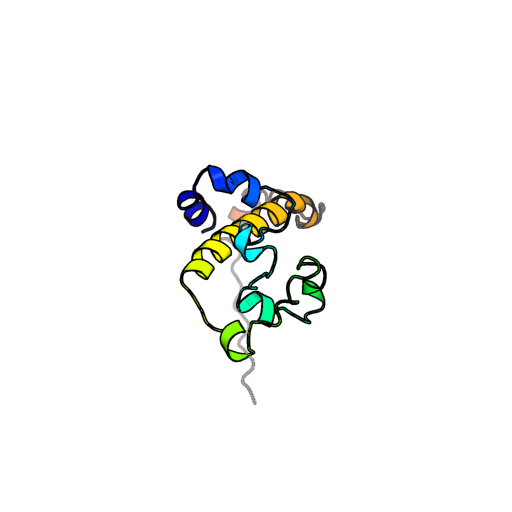. TYR A 1 84 ? -4.763 4.820 1.064 1.00 95.00 84 TYR A CA 1
ATOM 704 C C . TYR A 1 84 ? -5.569 3.651 1.638 1.00 95.00 84 TYR A C 1
ATOM 706 O O . TYR A 1 84 ? -6.779 3.754 1.820 1.00 95.00 84 TYR A O 1
ATOM 714 N N . LEU A 1 85 ? -4.899 2.554 1.999 1.00 93.31 85 LEU A N 1
ATOM 715 C CA . LEU A 1 85 ? -5.545 1.406 2.636 1.00 93.31 85 LEU A CA 1
ATOM 716 C C . LEU A 1 85 ? -6.210 1.792 3.960 1.00 93.31 85 LEU A C 1
ATOM 718 O O . LEU A 1 85 ? -7.338 1.376 4.213 1.00 93.31 85 LEU A O 1
ATOM 722 N N . GLY A 1 86 ? -5.549 2.620 4.773 1.00 92.12 86 GLY A N 1
ATOM 723 C CA . GLY A 1 86 ? -6.115 3.157 6.009 1.00 92.12 86 GLY A CA 1
ATOM 724 C C . GLY A 1 86 ? -7.427 3.909 5.774 1.00 92.12 86 GLY A C 1
ATOM 725 O O . GLY A 1 86 ? -8.412 3.632 6.454 1.00 92.12 86 GLY A O 1
ATOM 726 N N . CYS A 1 87 ? -7.478 4.793 4.773 1.00 91.81 87 CYS A N 1
ATOM 727 C CA . CYS A 1 87 ? -8.700 5.501 4.380 1.00 91.81 87 CYS A CA 1
ATOM 728 C C . CYS A 1 87 ? -9.798 4.537 3.905 1.00 91.81 87 CYS A C 1
ATOM 730 O O . CYS A 1 87 ? -10.948 4.653 4.327 1.00 91.81 87 CYS A O 1
ATOM 732 N N . GLN A 1 88 ? -9.446 3.554 3.072 1.00 91.19 88 GLN A N 1
ATOM 733 C CA . GLN A 1 88 ? -10.394 2.574 2.532 1.00 91.19 88 GLN A CA 1
ATOM 734 C C . GLN A 1 88 ? -10.994 1.679 3.626 1.00 91.19 88 GLN A C 1
ATOM 736 O O . GLN A 1 88 ? -12.182 1.360 3.578 1.00 91.19 88 GLN A O 1
ATOM 741 N N . ILE A 1 89 ? -10.191 1.288 4.618 1.00 90.25 89 ILE A N 1
ATOM 742 C CA . ILE A 1 89 ? -10.654 0.531 5.788 1.00 90.25 89 ILE A CA 1
ATOM 743 C C . ILE A 1 89 ? -11.530 1.422 6.668 1.00 90.25 89 ILE A C 1
ATOM 745 O O . ILE A 1 89 ? -12.623 1.005 7.043 1.00 90.25 89 ILE A O 1
ATOM 749 N N . ALA A 1 90 ? -11.101 2.658 6.946 1.00 88.44 90 ALA A N 1
ATOM 750 C CA . ALA A 1 90 ? -11.855 3.604 7.765 1.00 88.44 90 ALA A CA 1
ATOM 751 C C . ALA A 1 90 ? -13.250 3.890 7.190 1.00 88.44 90 ALA A C 1
ATOM 753 O O . ALA A 1 90 ? -14.236 3.879 7.921 1.00 88.44 90 ALA A O 1
ATOM 754 N N . ALA A 1 91 ? -13.360 4.034 5.867 1.00 87.62 91 ALA A N 1
ATOM 755 C CA . ALA A 1 91 ? -14.640 4.197 5.179 1.00 87.62 91 ALA A CA 1
ATOM 756 C C . ALA A 1 91 ? -15.573 2.975 5.308 1.00 87.62 91 ALA A C 1
ATOM 758 O O . ALA A 1 91 ? -16.778 3.090 5.090 1.00 87.62 91 ALA A O 1
ATOM 759 N N . LYS A 1 92 ? -15.029 1.803 5.658 1.00 84.00 92 LYS A N 1
ATOM 760 C CA . LYS A 1 92 ? -15.765 0.549 5.857 1.00 84.00 92 LYS A CA 1
ATOM 761 C C . LYS A 1 92 ? -15.889 0.147 7.329 1.00 84.00 92 LYS A C 1
ATOM 763 O O . LYS A 1 92 ? -16.425 -0.922 7.590 1.00 84.00 92 LYS A O 1
ATOM 768 N N . ILE A 1 93 ? -15.448 0.966 8.293 1.00 69.94 93 ILE A N 1
ATOM 769 C CA . ILE A 1 93 ? -15.433 0.612 9.729 1.00 69.94 93 ILE A CA 1
ATOM 770 C C . ILE A 1 93 ? -16.805 0.170 10.252 1.00 69.94 93 ILE A C 1
ATOM 772 O O . ILE A 1 93 ? -16.871 -0.750 11.060 1.00 69.94 93 ILE A O 1
ATOM 776 N N . HIS A 1 94 ? -17.905 0.720 9.732 1.00 65.00 94 HIS A N 1
ATOM 777 C CA . HIS A 1 94 ? -19.255 0.275 10.103 1.00 65.00 94 HIS A CA 1
ATOM 778 C C . HIS A 1 94 ? -19.549 -1.202 9.762 1.00 65.00 94 HIS A C 1
ATOM 780 O O . HIS A 1 94 ? -20.507 -1.761 10.279 1.00 65.00 94 HIS A O 1
ATOM 786 N N . GLN A 1 95 ? -18.739 -1.841 8.911 1.00 63.66 95 GLN A N 1
ATOM 787 C CA . GLN A 1 95 ? -18.831 -3.263 8.548 1.00 63.66 95 GLN A CA 1
ATOM 788 C C . GLN A 1 95 ? -17.956 -4.166 9.431 1.00 63.66 95 GLN A C 1
ATOM 790 O O . GLN A 1 95 ? -18.106 -5.382 9.388 1.00 63.66 95 GLN A O 1
ATOM 795 N N . PHE A 1 96 ? -17.043 -3.581 10.211 1.00 64.88 96 PHE A N 1
ATOM 796 C CA . PHE A 1 96 ? -16.110 -4.288 11.094 1.00 64.88 96 PHE A CA 1
ATOM 797 C C . PHE A 1 96 ? -16.334 -3.948 12.569 1.00 64.88 96 PHE A C 1
ATOM 799 O O . PHE A 1 96 ? -15.484 -4.258 13.404 1.00 64.88 96 PHE A O 1
ATOM 806 N N . ASN A 1 97 ? -17.448 -3.285 12.890 1.00 67.25 97 ASN A N 1
ATOM 807 C CA . ASN A 1 97 ? -17.782 -3.006 14.274 1.00 67.25 97 ASN A CA 1
ATOM 808 C C . ASN A 1 97 ? -18.188 -4.295 14.997 1.00 67.25 97 ASN A C 1
ATOM 810 O O . ASN A 1 97 ? -18.547 -5.306 14.384 1.00 67.25 97 ASN A O 1
ATOM 814 N N . VAL A 1 98 ? -18.137 -4.237 16.321 1.00 70.56 98 VAL A N 1
ATOM 815 C CA . VAL A 1 98 ? -18.685 -5.269 17.187 1.00 70.56 98 VAL A CA 1
ATOM 816 C C . VAL A 1 98 ? -20.165 -5.479 16.832 1.00 70.56 98 VAL A C 1
ATOM 818 O O . VAL A 1 98 ? -20.873 -4.528 16.496 1.00 70.56 98 VAL A O 1
ATOM 821 N N . SER A 1 99 ? -20.634 -6.735 16.849 1.00 72.31 99 SER A N 1
ATOM 822 C CA . SER A 1 99 ? -22.053 -7.031 16.602 1.00 72.31 99 SER A CA 1
ATOM 823 C C . SER A 1 99 ? -22.919 -6.144 17.502 1.00 72.31 99 SER A C 1
ATOM 825 O O . SER A 1 99 ? -22.573 -6.031 18.676 1.00 72.31 99 SER A O 1
ATOM 827 N N . PRO A 1 100 ? -24.042 -5.568 17.033 1.00 77.12 100 PRO A N 1
ATOM 828 C CA . PRO A 1 100 ? -24.804 -4.594 17.818 1.00 77.12 100 PRO A CA 1
ATOM 829 C C . PRO A 1 100 ? -25.193 -5.074 19.222 1.00 77.12 100 PRO A C 1
ATOM 831 O O . PRO A 1 100 ? -25.269 -4.273 20.143 1.00 77.12 100 PRO A O 1
ATOM 834 N N . GLN A 1 101 ? -25.389 -6.385 19.423 1.00 80.06 101 GLN A N 1
ATOM 835 C CA . GLN A 1 101 ? -25.675 -6.938 20.753 1.00 80.06 101 GLN A CA 1
ATOM 836 C C . GLN A 1 101 ? -24.512 -6.851 21.760 1.00 80.06 101 GLN A C 1
ATOM 838 O O . GLN A 1 101 ? -24.734 -7.027 22.954 1.00 80.06 101 GLN A O 1
ATOM 843 N N . TYR A 1 102 ? -23.287 -6.629 21.290 1.00 78.81 102 TYR A N 1
ATOM 844 C CA . TYR A 1 102 ? -22.091 -6.458 22.114 1.00 78.81 102 TYR A CA 1
ATOM 845 C C . TYR A 1 102 ? -21.502 -5.042 21.989 1.00 78.81 102 TYR A C 1
ATOM 847 O O . TYR A 1 102 ? -20.504 -4.753 22.643 1.00 78.81 102 TYR A O 1
ATOM 855 N N . ASP A 1 103 ? -22.109 -4.162 21.183 1.00 81.56 103 ASP A N 1
ATOM 856 C CA . ASP A 1 103 ? -21.783 -2.730 21.119 1.00 81.56 103 ASP A CA 1
ATOM 857 C C . ASP A 1 103 ? -22.465 -2.009 22.297 1.00 81.56 103 ASP A C 1
ATOM 859 O O . ASP A 1 103 ? -23.402 -1.226 22.139 1.00 81.56 103 ASP A O 1
ATOM 863 N N . ILE A 1 104 ? -22.068 -2.401 23.511 1.00 81.56 104 ILE A N 1
ATOM 864 C CA . ILE A 1 104 ? -22.594 -1.891 24.777 1.00 81.56 104 ILE A CA 1
ATOM 865 C C . ILE A 1 104 ? -21.511 -1.109 25.513 1.00 81.56 104 ILE A C 1
ATOM 867 O O . ILE A 1 104 ? -20.382 -1.578 25.675 1.00 81.56 104 ILE A O 1
ATOM 871 N N . ASP A 1 105 ? -21.874 0.064 26.025 1.00 80.75 105 ASP A N 1
ATOM 872 C CA . ASP A 1 105 ? -21.014 0.795 26.945 1.00 80.75 105 ASP A CA 1
ATOM 873 C C . ASP A 1 105 ? -20.887 -0.010 28.242 1.00 80.75 105 ASP A C 1
ATOM 875 O O . ASP A 1 105 ? -21.863 -0.235 28.967 1.00 80.75 105 ASP A O 1
ATOM 879 N N . VAL A 1 106 ? -19.672 -0.470 28.545 1.00 76.19 106 VAL A N 1
ATOM 880 C CA . VAL A 1 106 ? -19.396 -1.134 29.819 1.00 76.19 106 VAL A CA 1
ATOM 881 C C . VAL A 1 106 ? -19.588 -0.100 30.919 1.00 76.19 106 VAL A C 1
ATOM 883 O O . VAL A 1 106 ? -18.820 0.856 31.026 1.00 76.19 106 VAL A O 1
ATOM 886 N N . ASN A 1 107 ? -20.619 -0.284 31.745 1.00 78.69 107 ASN A N 1
ATOM 887 C CA . ASN A 1 107 ? -20.850 0.603 32.875 1.00 78.69 107 ASN A CA 1
ATOM 888 C C . ASN A 1 107 ? -19.612 0.558 33.798 1.00 78.69 107 ASN A C 1
ATOM 890 O O . ASN A 1 107 ? -19.268 -0.519 34.300 1.00 78.69 107 ASN A O 1
ATOM 894 N N . PRO A 1 108 ? -18.947 1.702 34.048 1.00 69.00 108 PRO A N 1
ATOM 895 C CA . PRO A 1 108 ? -17.715 1.752 34.831 1.00 69.00 108 PRO A CA 1
ATOM 896 C C . PRO A 1 108 ? -17.874 1.220 36.264 1.00 69.00 108 PRO A C 1
ATOM 898 O O . PRO A 1 108 ? -16.889 0.800 36.866 1.00 69.00 108 PRO A O 1
ATOM 901 N N . ALA A 1 109 ? -19.100 1.143 36.794 1.00 70.12 109 ALA A N 1
ATOM 902 C CA . ALA A 1 109 ? -19.378 0.501 38.078 1.00 70.12 109 ALA A CA 1
ATOM 903 C C . ALA A 1 109 ? -19.042 -1.009 38.103 1.00 70.12 109 ALA A C 1
ATOM 905 O O . ALA A 1 109 ? -18.671 -1.532 39.154 1.00 70.12 109 ALA A O 1
ATOM 906 N N . TYR A 1 110 ? -19.108 -1.714 36.965 1.00 62.69 110 TYR A N 1
ATOM 907 C CA . TYR A 1 110 ? -18.691 -3.123 36.875 1.00 62.69 110 TYR A CA 1
ATOM 908 C C . TYR A 1 110 ? -17.167 -3.286 36.864 1.00 62.69 110 TYR A C 1
ATOM 910 O O . TYR A 1 110 ? -16.656 -4.297 37.336 1.00 62.69 110 TYR A O 1
ATOM 918 N N . ILE A 1 111 ? -16.431 -2.279 36.385 1.00 59.81 111 ILE A N 1
ATOM 919 C CA . ILE A 1 111 ? -14.961 -2.288 36.382 1.00 59.81 111 ILE A CA 1
ATOM 920 C C . ILE A 1 111 ? -14.441 -2.184 37.822 1.00 59.81 111 ILE A C 1
ATOM 922 O O . ILE A 1 111 ? -13.543 -2.925 38.205 1.00 59.81 111 ILE A O 1
ATOM 926 N N . SER A 1 112 ? -15.080 -1.360 38.663 1.00 57.50 112 SER A N 1
ATOM 927 C CA . SER A 1 112 ? -14.743 -1.266 40.093 1.00 57.50 112 SER A CA 1
ATOM 928 C C . SER A 1 112 ? -15.061 -2.522 40.915 1.00 57.50 112 SER A C 1
ATOM 930 O O . SER A 1 112 ? -14.605 -2.626 42.049 1.00 57.50 112 SER A O 1
ATOM 932 N N . GLN A 1 113 ? -15.842 -3.466 40.379 1.00 53.88 113 GLN A N 1
ATOM 933 C CA . GLN A 1 113 ? -16.156 -4.731 41.056 1.00 53.88 113 GLN A CA 1
ATOM 934 C C . GLN A 1 113 ? -15.168 -5.857 40.706 1.00 53.88 113 GLN A C 1
ATOM 936 O O . GLN A 1 113 ? -15.047 -6.808 41.476 1.00 53.88 113 GLN A O 1
ATOM 941 N N . ALA A 1 114 ? -14.439 -5.747 39.589 1.00 53.69 114 ALA A N 1
ATOM 942 C CA . ALA A 1 114 ? -13.496 -6.773 39.135 1.00 53.69 114 ALA A CA 1
ATOM 943 C C . ALA A 1 114 ? -12.172 -6.789 39.924 1.00 53.69 114 ALA A C 1
ATOM 945 O O . ALA A 1 114 ? -11.543 -7.837 40.022 1.00 53.69 114 ALA A O 1
ATOM 946 N N . ASP A 1 115 ? -11.788 -5.675 40.557 1.00 51.69 115 ASP A N 1
ATOM 947 C CA . ASP A 1 115 ? -10.608 -5.607 41.441 1.00 51.69 115 ASP A CA 1
ATOM 948 C C . ASP A 1 115 ? -10.834 -6.262 42.821 1.00 51.69 115 ASP A C 1
ATOM 950 O O . ASP A 1 115 ? -9.926 -6.310 43.647 1.00 51.69 115 ASP A O 1
ATOM 954 N N . SER A 1 116 ? -12.042 -6.772 43.094 1.00 54.03 116 SER A N 1
ATOM 955 C CA . SER A 1 116 ? -12.413 -7.341 44.397 1.00 54.03 116 SER A CA 1
ATOM 956 C C . SER A 1 116 ? -12.694 -8.846 44.371 1.00 54.03 116 SER A C 1
ATOM 958 O O . SER A 1 116 ? -12.902 -9.425 45.442 1.00 54.03 116 SER A O 1
ATOM 960 N N . SER A 1 117 ? -12.748 -9.499 43.207 1.00 53.78 117 SER A N 1
ATOM 961 C CA . SER A 1 117 ? -12.931 -10.950 43.180 1.00 53.78 117 SER A CA 1
ATOM 962 C C . SER A 1 117 ? -11.598 -11.624 43.478 1.00 53.78 117 SER A C 1
ATOM 964 O O . SER A 1 117 ? -10.771 -11.787 42.583 1.00 53.78 117 SER A O 1
ATOM 966 N N . ASP A 1 118 ? -11.421 -11.983 44.750 1.00 60.00 118 ASP A N 1
ATOM 967 C CA . ASP A 1 118 ? -10.514 -13.021 45.231 1.00 60.00 118 ASP A CA 1
ATOM 968 C C . ASP A 1 118 ? -10.550 -14.197 44.247 1.00 60.00 118 ASP A C 1
ATOM 970 O O . ASP A 1 118 ? -11.526 -14.954 44.177 1.00 60.00 118 ASP A O 1
ATOM 974 N N . LEU A 1 119 ? -9.531 -14.269 43.386 1.00 57.41 119 LEU A N 1
ATOM 975 C CA . LEU A 1 119 ? -9.308 -15.399 42.500 1.00 57.41 119 LEU A CA 1
ATOM 976 C C . LEU A 1 119 ? -8.872 -16.536 43.414 1.00 57.41 119 LEU A C 1
ATOM 978 O O . LEU A 1 119 ? -7.679 -16.708 43.658 1.00 57.41 119 LEU A O 1
ATOM 982 N N . GLY A 1 120 ? -9.867 -17.235 43.967 1.00 59.06 120 GLY A N 1
ATOM 983 C CA . GLY A 1 120 ? -9.666 -18.361 44.862 1.00 59.06 120 GLY A CA 1
ATOM 984 C C . GLY A 1 120 ? -8.568 -19.281 44.340 1.00 59.06 120 GLY A C 1
ATOM 985 O O . GLY A 1 120 ? -8.425 -19.468 43.129 1.00 59.06 120 GLY A O 1
ATOM 986 N N . GLU A 1 121 ? -7.783 -19.793 45.283 1.00 62.06 121 GLU A N 1
ATOM 987 C CA . GLU A 1 121 ? -6.569 -20.577 45.071 1.00 62.06 121 GLU A CA 1
ATOM 988 C C . GLU A 1 121 ? -6.719 -21.532 43.873 1.00 62.06 121 GLU A C 1
ATOM 990 O O . GLU A 1 121 ? -7.573 -22.425 43.860 1.00 62.06 121 GLU A O 1
ATOM 995 N N . LEU A 1 122 ? -5.923 -21.287 42.826 1.00 59.03 122 LEU A N 1
ATOM 996 C CA . LEU A 1 122 ? -5.854 -22.152 41.652 1.00 59.03 122 LEU A CA 1
ATOM 997 C C . LEU A 1 122 ? -5.530 -23.572 42.136 1.00 59.03 122 LEU A C 1
ATOM 999 O O . LEU A 1 122 ? -4.538 -23.736 42.845 1.00 59.03 122 LEU A O 1
ATOM 1003 N N . PRO A 1 123 ? -6.326 -24.595 41.778 1.00 60.50 123 PRO A N 1
ATOM 1004 C CA . PRO A 1 123 ? -6.016 -25.957 42.177 1.00 60.50 123 PRO A CA 1
ATOM 1005 C C . PRO A 1 123 ? -4.647 -26.347 41.617 1.00 60.50 123 PRO A C 1
ATOM 1007 O O . PRO A 1 123 ? -4.379 -26.132 40.430 1.00 60.50 123 PRO A O 1
ATOM 1010 N N . ASP A 1 124 ? -3.797 -26.905 42.483 1.00 73.50 124 ASP A N 1
ATOM 1011 C CA . ASP A 1 124 ? -2.457 -27.358 42.121 1.00 73.50 124 ASP A CA 1
ATOM 1012 C C . ASP A 1 124 ? -2.514 -28.231 40.865 1.00 73.50 124 ASP A C 1
ATOM 1014 O O . ASP A 1 124 ? -3.305 -29.177 40.760 1.00 73.50 124 ASP A O 1
ATOM 1018 N N . ALA A 1 125 ? -1.671 -27.885 39.890 1.00 65.38 125 ALA A N 1
ATOM 1019 C CA . ALA A 1 125 ? -1.561 -28.629 38.648 1.00 65.38 125 ALA A CA 1
ATOM 1020 C C . ALA A 1 125 ? -1.256 -30.104 38.966 1.00 65.38 125 ALA A C 1
ATOM 1022 O O . ALA A 1 125 ? -0.368 -30.379 39.781 1.00 65.38 125 ALA A O 1
ATOM 1023 N N . PRO A 1 126 ? -1.955 -31.067 38.337 1.00 55.28 126 PRO A N 1
ATOM 1024 C CA . PRO A 1 126 ? -1.681 -32.472 38.578 1.00 55.28 126 PRO A CA 1
ATOM 1025 C C . PRO A 1 126 ? -0.226 -32.756 38.205 1.00 55.28 126 PRO A C 1
ATOM 1027 O O . PRO A 1 126 ? 0.218 -32.429 37.101 1.00 55.28 126 PRO A O 1
ATOM 1030 N N . ALA A 1 127 ? 0.518 -33.345 39.143 1.00 56.25 127 ALA A N 1
ATOM 1031 C CA . ALA A 1 127 ? 1.873 -33.803 38.888 1.00 56.25 127 ALA A CA 1
ATOM 1032 C C . ALA A 1 127 ? 1.838 -34.767 37.697 1.00 56.25 127 ALA A C 1
ATOM 1034 O O . ALA A 1 127 ? 1.109 -35.761 37.717 1.00 56.25 127 ALA A O 1
ATOM 1035 N N . ALA A 1 128 ? 2.592 -34.433 36.650 1.00 51.88 128 ALA A N 1
ATOM 1036 C CA . ALA A 1 128 ? 2.773 -35.304 35.503 1.00 51.88 128 ALA A CA 1
ATOM 1037 C C . ALA A 1 128 ? 3.362 -36.636 35.992 1.00 51.88 128 ALA A C 1
ATOM 1039 O O . ALA A 1 128 ? 4.455 -36.655 36.563 1.00 51.88 128 ALA A O 1
ATOM 1040 N N . ALA A 1 129 ? 2.589 -37.709 35.823 1.00 53.59 129 ALA A N 1
ATOM 1041 C CA . ALA A 1 129 ? 3.013 -39.087 36.046 1.00 53.59 129 ALA A CA 1
ATOM 1042 C C . ALA A 1 129 ? 3.785 -39.621 34.834 1.00 53.59 129 ALA A C 1
ATOM 1044 O O . ALA A 1 129 ? 3.446 -39.213 33.697 1.00 53.59 129 ALA A O 1
#

Organism: NCBI:txid303347

InterPro domains:
  IPR011990 Tetratricopeptide-like helical domain superfamily [SSF48452] (2-105)

Radius of gyration: 23.75 Å; chains: 1; bounding box: 41×57×65 Å

Foldseek 3Di:
DLVVLVVVDDPVLVCVLLPPDQDFDDDVCPVPGLDALVVVVCPPPPVCPPVDDPPNPVRPVADPVNSNDDDPVVVVVCSSRVSSVVNVVVVCVVVVDDDPVPPDDDDCVVVVVVVPPPPPDDPPDPDDD

Sequence (129 aa):
MLNTLLSKCKPKQYPRIEGKIFPRPKEEDELQPRPLPEDWALRGLVWAADYFPSGWFLNDKLNEDERHIEISSHAERRKERVLYLGCQIAAKIHQFNVSPQYDIDVNPAYISQADSSDLGELPDAPAAA

Secondary structure (DSSP, 8-state):
-HHHHHTTS-GGGHHHHSSSS--PPPGGGTSS----HHHHHHTT-GGGTTTSPTTTT--TTS-TTGGG---HHHHHHHHHHHHHHHHHHHTTGGGSSPPGGG-----HHHHHHHTT-----PPPPPP--

pLDDT: mean 80.05, std 13.06, range [51.69, 95.0]